Protein AF-A0A818UAV1-F1 (afdb_monomer)

Secondary structure (DSSP, 8-state):
--------PPPP----------------------PPPPHHHHHHHHHHHHHHHHHHHTTTTT-S-----BTTTEEEEEE-GGG--EEEEEETTS-EEEPEEETTEEE-HHHHHHHHTS--HHHHHHHHHHHHHHHHHHHHHHHHHHHHHHHTTS------------------

Foldseek 3Di:
DDDDDDDDDDDDDDDDDDDDDDDDDDDDPPDPPVPQDDPVRQVVVVQVVVQVVQVVCCVVLVHPDGDADDPPQKHWDWDQDPNNIWIWIQGPLRDIGTFDDDPPHTDCPRVVCCLPVPPRVVSVVSSVVSVVVVVVVVVVVVVVVVVVVVVVVPDDDDPPDDDDDDDDDDDD

Nearest PDB structures (foldseek):
  8e79-assembly1_N  TM=2.930E-01  e=1.488E+00  Escherichia coli
  8tar-assembly1_N  TM=3.512E-01  e=5.280E+00  Homo sapiens
  5jd5-assembly2_B  TM=3.295E-01  e=9.335E+00  uncultured bacterium

pLDDT: mean 70.17, std 20.77, range [34.28, 94.12]

Solvent-accessible surface area (backbone atoms only — not comparable to full-atom values): 11333 Å² total; per-residue (Å²): 144,82,86,85,82,83,82,81,82,80,80,82,84,78,83,86,84,87,86,88,88,86,85,84,86,91,78,77,95,67,76,82,74,78,67,74,67,53,71,68,56,49,52,52,51,51,52,52,52,52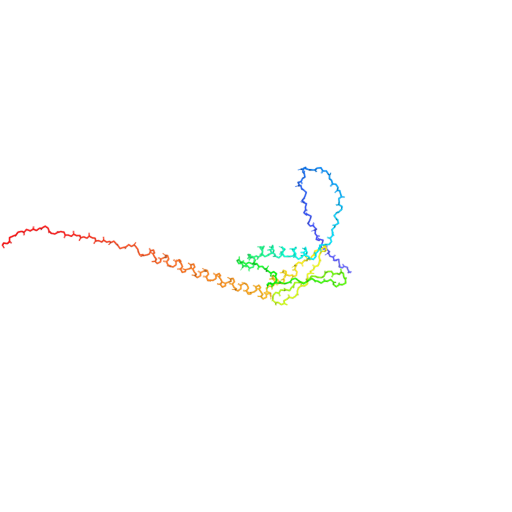,52,51,50,31,68,74,38,19,71,84,65,64,33,98,75,56,84,85,42,79,82,71,47,28,40,83,48,74,46,62,67,89,86,46,76,44,42,33,37,37,37,67,68,72,52,75,39,70,43,46,76,55,87,85,40,78,40,59,66,62,54,51,46,47,61,68,69,62,75,31,54,56,59,49,52,51,43,52,52,41,52,54,52,52,50,52,50,53,51,53,53,52,53,53,53,54,52,55,55,62,62,70,75,72,81,84,79,84,82,83,84,80,86,82,84,80,84,86,82,86,89,133

Structure (mmCIF, N/CA/C/O backbone):
data_AF-A0A818UAV1-F1
#
_entry.id   AF-A0A818UAV1-F1
#
loop_
_atom_site.group_PDB
_atom_site.id
_atom_site.type_symbol
_atom_site.label_atom_id
_atom_site.label_alt_id
_atom_site.label_comp_id
_atom_site.label_asym_id
_atom_site.label_entity_id
_atom_site.label_seq_id
_atom_site.pdbx_PDB_ins_code
_atom_site.Cartn_x
_atom_site.Cartn_y
_atom_site.Cartn_z
_atom_site.occupancy
_atom_site.B_iso_or_equiv
_atom_site.auth_seq_id
_atom_site.auth_comp_id
_atom_site.auth_asym_id
_atom_site.auth_atom_id
_atom_site.pdbx_PDB_model_num
ATOM 1 N N . MET A 1 1 ? -34.859 3.617 -42.204 1.00 44.16 1 MET A N 1
ATOM 2 C CA . MET A 1 1 ? -34.468 3.249 -40.826 1.00 44.16 1 MET A CA 1
ATOM 3 C C . MET A 1 1 ? -32.984 3.543 -40.637 1.00 44.16 1 MET A C 1
ATOM 5 O O . MET A 1 1 ? -32.163 2.743 -41.049 1.00 44.16 1 MET A O 1
ATOM 9 N N . PHE A 1 2 ? -32.638 4.685 -40.043 1.00 37.38 2 PHE A N 1
ATOM 10 C CA . PHE A 1 2 ? -31.274 4.992 -39.603 1.00 37.38 2 PHE A CA 1
ATOM 11 C C . PHE A 1 2 ? -31.372 5.563 -38.186 1.00 37.38 2 PHE A C 1
ATOM 13 O O . PHE A 1 2 ? -32.020 6.584 -37.976 1.00 37.38 2 PHE A O 1
ATOM 20 N N . LYS A 1 3 ? -30.810 4.859 -37.197 1.00 39.81 3 LYS A N 1
ATOM 21 C CA . LYS A 1 3 ? -30.728 5.330 -35.807 1.00 39.81 3 LYS A CA 1
ATOM 22 C C . LYS A 1 3 ? -29.347 5.943 -35.582 1.00 39.81 3 LYS A C 1
ATOM 24 O O . LYS A 1 3 ? -28.354 5.224 -35.498 1.00 39.81 3 LYS A O 1
ATOM 29 N N . SER A 1 4 ? -29.306 7.269 -35.478 1.00 41.84 4 SER A N 1
ATOM 30 C CA . SER A 1 4 ? -28.126 8.057 -35.118 1.00 41.84 4 SER A CA 1
ATOM 31 C C . SER A 1 4 ? -27.671 7.749 -33.688 1.00 41.84 4 SER A C 1
ATOM 33 O O . SER A 1 4 ? -28.445 7.883 -32.738 1.00 41.84 4 SER A O 1
ATOM 35 N N . LYS A 1 5 ? -26.403 7.353 -33.520 1.00 47.50 5 LYS A N 1
ATOM 36 C CA . LYS A 1 5 ? -25.744 7.227 -32.211 1.00 47.50 5 LYS A CA 1
ATOM 37 C C . LYS A 1 5 ? -25.187 8.589 -31.795 1.00 47.50 5 LYS A C 1
ATOM 39 O O . LYS A 1 5 ? -24.375 9.179 -32.496 1.00 47.50 5 LYS A O 1
ATOM 44 N N . LYS A 1 6 ? -25.647 9.074 -30.642 1.00 38.34 6 LYS A N 1
ATOM 45 C CA . LYS A 1 6 ? -25.248 10.333 -30.005 1.00 38.34 6 LYS A CA 1
ATOM 46 C C . LYS A 1 6 ? -23.995 10.076 -29.158 1.00 38.34 6 LYS A C 1
ATOM 48 O O . LYS A 1 6 ? -24.093 9.499 -28.079 1.00 38.34 6 LYS A O 1
ATOM 53 N N . THR A 1 7 ? -22.821 10.459 -29.651 1.00 44.62 7 THR A N 1
ATOM 54 C CA . THR A 1 7 ? -21.560 10.461 -28.894 1.00 44.62 7 THR A CA 1
ATOM 55 C C . THR A 1 7 ? -21.526 11.676 -27.967 1.00 44.62 7 THR A C 1
ATOM 57 O O . THR A 1 7 ? -21.656 12.819 -28.400 1.00 44.62 7 THR A O 1
ATOM 60 N N . LYS A 1 8 ? -21.395 11.432 -26.659 1.00 40.88 8 LYS A N 1
ATOM 61 C CA . LYS A 1 8 ? -21.297 12.478 -25.636 1.00 40.88 8 LYS A CA 1
ATOM 62 C C . LYS A 1 8 ? -19.814 12.795 -25.425 1.00 40.88 8 LYS A C 1
ATOM 64 O O . LYS A 1 8 ? -19.085 12.005 -24.837 1.00 40.88 8 LYS A O 1
ATOM 69 N N . SER A 1 9 ? -19.393 13.933 -25.968 1.00 38.94 9 SER A N 1
ATOM 70 C CA . SER A 1 9 ? -18.061 14.521 -25.818 1.00 38.94 9 SER A CA 1
ATOM 71 C C . SER A 1 9 ? -17.818 14.892 -24.353 1.00 38.94 9 SER A C 1
ATOM 73 O O . SER A 1 9 ? -18.544 15.721 -23.800 1.00 38.94 9 SER A O 1
ATOM 75 N N . ILE A 1 10 ? -16.818 14.284 -23.715 1.00 41.19 10 ILE A N 1
ATOM 76 C CA . ILE A 1 10 ? -16.362 14.684 -22.381 1.00 41.19 10 ILE A CA 1
ATOM 77 C C . ILE A 1 10 ? -15.359 15.821 -22.573 1.00 41.19 10 ILE A C 1
ATOM 79 O O . ILE A 1 10 ? -14.382 15.689 -23.304 1.00 41.19 10 ILE A O 1
ATOM 83 N N . LYS A 1 11 ? -15.676 16.968 -21.972 1.00 40.53 11 LYS A N 1
ATOM 84 C CA . LYS A 1 11 ? -14.861 18.182 -21.981 1.00 40.53 11 LYS A CA 1
ATOM 85 C C . LYS A 1 11 ? -13.647 17.962 -21.078 1.00 40.53 11 LYS A C 1
ATOM 87 O O . LYS A 1 11 ? -13.817 17.656 -19.900 1.00 40.53 11 LYS A O 1
ATOM 92 N N . ASN A 1 12 ? -12.453 18.127 -21.637 1.00 37.19 12 ASN A N 1
ATOM 93 C CA . ASN A 1 12 ? -11.208 18.174 -20.881 1.00 37.19 12 ASN A CA 1
ATOM 94 C C . ASN A 1 12 ? -11.214 19.420 -19.988 1.00 37.19 12 ASN A C 1
ATOM 96 O O . ASN A 1 12 ? -11.450 20.529 -20.466 1.00 37.19 12 ASN A O 1
ATOM 100 N N . PHE A 1 13 ? -10.985 19.222 -18.692 1.00 34.28 13 PHE A N 1
ATOM 101 C CA . PHE A 1 13 ? -10.726 20.297 -17.742 1.00 34.28 13 PHE A CA 1
ATOM 102 C C . PHE A 1 13 ? -9.249 20.682 -17.860 1.00 34.28 13 PHE A C 1
ATOM 104 O O . PHE A 1 13 ? -8.369 19.927 -17.451 1.00 34.28 13 PHE A O 1
ATOM 111 N N . THR A 1 14 ? -8.990 21.844 -18.452 1.00 35.31 14 THR A N 1
ATOM 112 C CA . THR A 1 14 ? -7.692 22.519 -18.411 1.00 35.31 14 THR A CA 1
ATOM 113 C C . THR A 1 14 ? -7.609 23.262 -17.080 1.00 35.31 14 THR A C 1
ATOM 115 O O . THR A 1 14 ? -8.441 24.129 -16.820 1.00 35.31 14 THR A O 1
ATOM 118 N N . ILE A 1 15 ? -6.647 22.914 -16.222 1.00 40.47 15 ILE A N 1
ATOM 119 C CA . ILE A 1 15 ? -6.266 23.766 -15.091 1.00 40.47 15 ILE A CA 1
ATOM 120 C C . ILE A 1 15 ? -5.102 24.624 -15.574 1.00 40.47 15 ILE A C 1
ATOM 122 O O . ILE A 1 15 ? -4.005 24.127 -15.823 1.00 40.47 15 ILE A O 1
ATOM 126 N N . ASP A 1 16 ? -5.410 25.901 -15.758 1.00 36.25 16 ASP A N 1
ATOM 127 C CA . ASP A 1 16 ? -4.478 26.984 -16.027 1.00 36.25 16 ASP A CA 1
ATOM 128 C C . ASP A 1 16 ? -3.852 27.406 -14.690 1.00 36.25 16 ASP A C 1
ATOM 130 O O . ASP A 1 16 ? -4.553 27.872 -13.792 1.00 36.25 16 ASP A O 1
ATOM 134 N N . SER A 1 17 ? -2.548 27.187 -14.535 1.00 38.47 17 SER A N 1
ATOM 135 C CA . SER A 1 17 ? -1.766 27.730 -13.421 1.00 38.47 17 SER A CA 1
ATOM 136 C C . SER A 1 17 ? -0.527 28.414 -13.981 1.00 38.47 17 SER A C 1
ATOM 138 O O . SER A 1 17 ? 0.599 27.954 -13.798 1.00 38.47 17 SER A O 1
ATOM 140 N N . ALA A 1 18 ? -0.741 29.522 -14.688 1.00 38.00 18 ALA A N 1
ATOM 141 C CA . ALA A 1 18 ? 0.281 30.531 -14.901 1.00 38.00 18 ALA A CA 1
ATOM 142 C C . ALA A 1 18 ? 0.079 31.665 -13.888 1.00 38.00 18 ALA A C 1
ATOM 144 O O . ALA A 1 18 ? -0.899 32.399 -13.969 1.00 38.00 18 ALA A O 1
ATOM 145 N N . GLN A 1 19 ? 1.002 31.786 -12.932 1.00 39.47 19 GLN A N 1
ATOM 146 C CA . GLN A 1 19 ? 1.688 33.031 -12.556 1.00 39.47 19 GLN A CA 1
ATOM 147 C C . GLN A 1 19 ? 2.426 32.819 -11.231 1.00 39.47 19 GLN A C 1
ATOM 149 O O . GLN A 1 19 ? 1.799 32.698 -10.190 1.00 39.47 19 GLN A O 1
ATOM 154 N N . ILE A 1 20 ? 3.757 32.781 -11.300 1.00 34.81 20 ILE A N 1
ATOM 155 C CA . ILE A 1 20 ? 4.686 33.622 -10.530 1.00 34.81 20 ILE A CA 1
ATOM 156 C C . ILE A 1 20 ? 5.976 33.613 -11.366 1.00 34.81 20 ILE A C 1
ATOM 158 O O . ILE A 1 20 ? 6.646 32.589 -11.479 1.00 34.81 20 ILE A O 1
ATOM 162 N N . LEU A 1 21 ? 6.296 34.741 -12.003 1.00 37.66 21 LEU A N 1
ATOM 163 C CA . LEU A 1 21 ? 7.596 34.974 -12.627 1.00 37.66 21 LEU A CA 1
ATOM 164 C C . LEU A 1 21 ? 8.031 36.413 -12.344 1.00 37.66 21 LEU A C 1
ATOM 166 O O . LEU A 1 21 ? 7.421 37.347 -12.853 1.00 37.66 21 LEU A O 1
ATOM 170 N N . ALA A 1 22 ? 9.074 36.549 -11.528 1.00 36.84 22 ALA A N 1
ATOM 171 C CA . ALA A 1 22 ? 10.061 37.634 -11.480 1.00 36.84 22 ALA A CA 1
ATOM 172 C C . ALA A 1 22 ? 10.976 37.294 -10.282 1.00 36.84 22 ALA A C 1
ATOM 174 O O . ALA A 1 22 ? 10.486 37.194 -9.166 1.00 36.84 22 ALA A O 1
ATOM 175 N N . SER A 1 23 ? 12.272 37.005 -10.386 1.00 41.69 23 SER A N 1
ATOM 176 C CA . SER A 1 23 ? 13.271 37.397 -11.376 1.00 41.69 23 SER A CA 1
ATOM 177 C C . SER A 1 23 ? 14.506 36.498 -11.220 1.00 41.69 23 SER A C 1
ATOM 179 O O . SER A 1 23 ? 15.013 36.396 -10.107 1.00 41.69 23 SER A O 1
ATOM 181 N N . GLN A 1 24 ? 15.040 35.913 -12.300 1.00 37.53 24 GLN A N 1
ATOM 182 C CA . GLN A 1 24 ? 16.468 35.551 -12.407 1.00 37.53 24 GLN A CA 1
ATOM 183 C C . GLN A 1 24 ? 16.867 35.308 -13.887 1.00 37.53 24 GLN A C 1
ATOM 185 O O . GLN A 1 24 ? 16.036 34.795 -14.639 1.00 37.53 24 GLN A O 1
ATOM 190 N N . PRO A 1 25 ? 18.078 35.710 -14.347 1.00 40.72 25 PRO A N 1
ATOM 191 C CA . PRO A 1 25 ? 18.460 35.710 -15.767 1.00 40.72 25 PRO A CA 1
ATOM 192 C C . PRO A 1 25 ? 18.922 34.332 -16.286 1.00 40.72 25 PRO A C 1
ATOM 194 O O . PRO A 1 25 ? 19.136 33.413 -15.496 1.00 40.72 25 PRO A O 1
ATOM 197 N N . PRO A 1 26 ? 19.073 34.177 -17.618 1.00 52.94 26 PRO A N 1
ATOM 198 C CA . PRO A 1 26 ? 18.969 32.905 -18.314 1.00 52.94 26 PRO A CA 1
ATOM 199 C C . PRO A 1 26 ? 20.284 32.134 -18.275 1.00 52.94 26 PRO A C 1
ATOM 201 O O . PRO A 1 26 ? 21.356 32.686 -18.513 1.00 52.94 26 PRO A O 1
ATOM 204 N N . SER A 1 27 ? 20.215 30.826 -18.060 1.00 37.81 27 SER A N 1
ATOM 205 C CA . SER A 1 27 ? 21.307 29.939 -18.441 1.00 37.81 27 SER A CA 1
ATOM 206 C C . SER A 1 27 ? 20.758 28.590 -18.859 1.00 37.81 27 SER A C 1
ATOM 208 O O . SER A 1 27 ? 20.246 27.819 -18.056 1.00 37.81 27 SER A O 1
ATOM 210 N N . SER A 1 28 ? 20.923 28.356 -20.158 1.00 38.72 28 SER A N 1
ATOM 211 C CA . SER A 1 28 ? 21.073 27.045 -20.773 1.00 38.72 28 SER A CA 1
ATOM 212 C C . SER A 1 28 ? 19.819 26.180 -20.797 1.00 38.72 28 SER A C 1
ATOM 214 O O . SER A 1 28 ? 19.486 25.472 -19.850 1.00 38.72 28 SER A O 1
ATOM 216 N N . ALA A 1 29 ? 19.198 26.162 -21.978 1.00 47.53 29 ALA A N 1
ATOM 217 C CA . ALA A 1 29 ? 18.409 25.043 -22.466 1.00 47.53 29 ALA A CA 1
ATOM 218 C C . ALA A 1 29 ? 19.250 23.757 -22.388 1.00 47.53 29 ALA A C 1
ATOM 220 O O . ALA A 1 29 ? 19.932 23.372 -23.333 1.00 47.53 29 ALA A O 1
ATOM 221 N N . SER A 1 30 ? 19.223 23.111 -21.229 1.00 39.81 30 SER A N 1
ATOM 222 C CA . SER A 1 30 ? 19.635 21.728 -21.073 1.00 39.81 30 SER A CA 1
ATOM 223 C C . SER A 1 30 ? 18.363 20.927 -21.252 1.00 39.81 30 SER A C 1
ATOM 225 O O . SER A 1 30 ? 17.461 20.998 -20.417 1.00 39.81 30 SER A O 1
ATOM 227 N N . GLY A 1 31 ? 18.244 20.245 -22.392 1.00 38.56 31 GLY A N 1
ATOM 228 C CA . GLY A 1 31 ? 17.157 19.306 -22.616 1.00 38.56 31 GLY A CA 1
ATOM 229 C C . GLY A 1 31 ? 17.032 18.401 -21.396 1.00 38.56 31 GLY A C 1
ATOM 230 O O . GLY A 1 31 ? 18.026 17.833 -20.943 1.00 38.56 31 GLY A O 1
ATOM 231 N N . LEU A 1 32 ? 15.824 18.307 -20.838 1.00 43.31 32 LEU A N 1
ATOM 232 C CA . LEU A 1 32 ? 15.496 17.284 -19.858 1.00 43.31 32 LEU A CA 1
ATOM 233 C C . LEU A 1 32 ? 15.642 15.931 -20.559 1.00 43.31 32 LEU A C 1
ATOM 235 O O . LEU A 1 32 ? 14.690 15.389 -21.111 1.00 43.31 32 LEU A O 1
ATOM 239 N N . SER A 1 33 ? 16.860 15.396 -20.552 1.00 43.84 33 SER A N 1
ATOM 240 C CA . SER A 1 33 ? 17.086 13.965 -20.632 1.00 43.84 33 SER A CA 1
ATOM 241 C C . SER A 1 33 ? 16.369 13.380 -19.425 1.00 43.84 33 SER A C 1
ATOM 243 O O . SER A 1 33 ? 16.896 13.397 -18.313 1.00 43.84 33 SER A O 1
ATOM 245 N N . SER A 1 34 ? 15.128 12.931 -19.614 1.00 55.72 34 SER A N 1
ATOM 246 C CA . SER A 1 34 ? 14.411 12.131 -18.629 1.00 55.72 34 SER A CA 1
ATOM 247 C C . SER A 1 34 ? 15.057 10.751 -18.601 1.00 55.72 34 SER A C 1
ATOM 249 O O . SER A 1 34 ? 14.524 9.787 -19.152 1.00 55.72 34 SER A O 1
ATOM 251 N N . SER A 1 35 ? 16.257 10.680 -18.031 1.00 60.91 35 SER A N 1
ATOM 252 C CA . SER A 1 35 ? 16.934 9.419 -17.797 1.00 60.91 35 SER A CA 1
ATOM 253 C C . SER A 1 35 ? 15.987 8.523 -16.992 1.00 60.91 35 SER A C 1
ATOM 255 O O . SER A 1 35 ? 15.348 9.009 -16.050 1.00 60.91 35 SER A O 1
ATOM 257 N N . PRO A 1 36 ? 15.828 7.246 -17.373 1.00 66.62 36 PRO A N 1
ATOM 258 C CA . PRO A 1 36 ? 15.010 6.323 -16.606 1.00 66.62 36 PRO A CA 1
ATOM 259 C C . PRO A 1 36 ? 15.531 6.267 -15.166 1.00 66.62 36 PRO A C 1
ATOM 261 O O . PRO A 1 36 ? 16.738 6.183 -14.943 1.00 66.62 36 PRO A O 1
ATOM 264 N N . LEU A 1 37 ? 14.612 6.347 -14.200 1.00 70.56 37 LEU A N 1
ATOM 265 C CA . LEU A 1 37 ? 14.933 6.227 -12.778 1.00 70.56 37 LEU A CA 1
ATOM 266 C C . LEU A 1 37 ? 15.657 4.894 -12.536 1.00 70.56 37 LEU A C 1
ATOM 268 O O . LEU A 1 37 ? 15.243 3.846 -13.043 1.00 70.56 37 LEU A O 1
ATOM 272 N N . THR A 1 38 ? 16.704 4.921 -11.721 1.00 81.75 38 THR A N 1
ATOM 273 C CA . THR A 1 38 ? 17.358 3.712 -11.214 1.00 81.75 38 THR A CA 1
ATOM 274 C C . THR A 1 38 ? 16.388 2.885 -10.364 1.00 81.75 38 THR A C 1
ATOM 276 O O . THR A 1 38 ? 15.297 3.331 -9.983 1.00 81.75 38 THR A O 1
ATOM 279 N N . LEU A 1 39 ? 16.763 1.642 -10.066 1.00 80.25 39 LEU A N 1
ATOM 280 C CA . LEU A 1 39 ? 15.932 0.747 -9.265 1.00 80.25 39 LEU A CA 1
ATOM 281 C C . LEU A 1 39 ? 15.688 1.290 -7.846 1.00 80.25 39 LEU A C 1
ATOM 283 O O . LEU A 1 39 ? 14.556 1.276 -7.357 1.00 80.25 39 LEU A O 1
ATOM 287 N N . ASP A 1 40 ? 16.734 1.813 -7.210 1.00 84.12 40 ASP A N 1
ATOM 288 C CA . ASP A 1 40 ? 16.653 2.376 -5.861 1.00 84.12 40 ASP A CA 1
ATOM 289 C C . ASP A 1 40 ? 15.825 3.665 -5.822 1.00 84.12 40 ASP A C 1
ATOM 291 O O . ASP A 1 40 ? 15.061 3.895 -4.878 1.00 84.12 40 ASP A O 1
ATOM 295 N N . GLU A 1 41 ? 15.893 4.483 -6.875 1.00 85.94 41 GLU A N 1
ATOM 296 C CA . GLU A 1 41 ? 15.045 5.669 -7.008 1.00 85.94 41 GLU A CA 1
ATOM 297 C C . GLU A 1 41 ? 13.571 5.294 -7.189 1.00 85.94 41 GLU A C 1
ATOM 299 O O . GLU A 1 41 ? 12.702 5.905 -6.562 1.00 85.94 41 GLU A O 1
ATOM 304 N N . HIS A 1 42 ? 13.268 4.254 -7.976 1.00 84.19 42 HIS A N 1
ATOM 305 C CA . HIS A 1 42 ? 11.908 3.723 -8.095 1.00 84.19 42 HIS A CA 1
ATOM 306 C C . HIS A 1 42 ? 11.374 3.237 -6.752 1.00 84.19 42 HIS A C 1
ATOM 308 O O . HIS A 1 42 ? 10.244 3.559 -6.375 1.00 84.19 42 HIS A O 1
ATOM 314 N N . LYS A 1 43 ? 12.188 2.479 -6.018 1.00 87.62 43 LYS A N 1
ATOM 315 C CA . LYS A 1 43 ? 11.830 1.960 -4.703 1.00 87.62 43 LYS A CA 1
ATOM 316 C C . LYS A 1 43 ? 11.553 3.096 -3.718 1.00 87.62 43 LYS A C 1
ATOM 318 O O . LYS A 1 43 ? 10.493 3.128 -3.097 1.00 87.62 43 LYS A O 1
ATOM 323 N N . THR A 1 44 ? 12.450 4.076 -3.648 1.00 90.06 44 THR A N 1
ATOM 324 C CA . THR A 1 44 ? 12.303 5.265 -2.795 1.00 90.06 44 THR A CA 1
ATOM 325 C C . THR A 1 44 ? 11.050 6.065 -3.150 1.00 90.06 44 THR A C 1
ATOM 327 O O . THR A 1 44 ? 10.271 6.434 -2.268 1.00 90.06 44 THR A O 1
ATOM 330 N N . TYR A 1 45 ? 10.809 6.289 -4.444 1.00 89.25 45 TYR A N 1
ATOM 331 C CA . TYR A 1 45 ? 9.607 6.954 -4.938 1.00 89.25 45 TYR A CA 1
ATOM 332 C C . TYR A 1 45 ? 8.333 6.237 -4.474 1.00 89.25 45 TYR A C 1
ATOM 334 O O . TYR A 1 45 ? 7.433 6.873 -3.923 1.00 89.25 45 TYR A O 1
ATOM 342 N N . LEU A 1 46 ? 8.271 4.914 -4.641 1.00 90.56 46 LEU A N 1
ATOM 343 C CA . LEU A 1 46 ? 7.103 4.119 -4.270 1.00 90.56 46 LEU A CA 1
ATOM 344 C C . LEU A 1 46 ? 6.871 4.096 -2.753 1.00 90.56 46 LEU A C 1
ATOM 346 O O . LEU A 1 46 ? 5.727 4.230 -2.319 1.00 90.56 46 LEU A O 1
ATOM 350 N N . LEU A 1 47 ? 7.929 3.991 -1.944 1.00 91.88 47 LEU A N 1
ATOM 351 C CA . LEU A 1 47 ? 7.830 4.046 -0.481 1.00 91.88 47 LEU A CA 1
ATOM 352 C C . LEU A 1 47 ? 7.281 5.387 0.010 1.00 91.88 47 LEU A C 1
ATOM 354 O O . LEU A 1 47 ? 6.375 5.414 0.846 1.00 91.88 47 LEU A O 1
ATOM 358 N N . ASN A 1 48 ? 7.777 6.494 -0.545 1.00 91.06 48 ASN A N 1
ATOM 359 C CA . ASN A 1 48 ? 7.270 7.827 -0.221 1.00 91.06 48 ASN A CA 1
ATOM 360 C C . ASN A 1 48 ? 5.788 7.963 -0.589 1.00 91.06 48 ASN A C 1
ATOM 362 O O . ASN A 1 48 ? 5.004 8.511 0.185 1.00 91.06 48 ASN A O 1
ATOM 366 N N . PHE A 1 49 ? 5.382 7.404 -1.731 1.00 90.12 49 PHE A N 1
ATOM 367 C CA . PHE A 1 49 ? 3.991 7.427 -2.178 1.00 90.12 49 PHE A CA 1
ATOM 368 C C . PHE A 1 49 ? 3.066 6.589 -1.281 1.00 90.12 49 PHE A C 1
ATOM 370 O O . PHE A 1 49 ? 1.960 7.020 -0.958 1.00 90.12 49 PHE A O 1
ATOM 377 N N . ILE A 1 50 ? 3.510 5.410 -0.824 1.00 91.00 50 ILE A N 1
ATOM 378 C CA . ILE A 1 50 ? 2.769 4.599 0.157 1.00 91.00 50 ILE A CA 1
ATOM 379 C C . ILE A 1 50 ? 2.625 5.356 1.477 1.00 91.00 50 ILE A C 1
ATOM 381 O O . ILE A 1 50 ? 1.518 5.431 2.006 1.00 91.00 50 ILE A O 1
ATOM 385 N N . ARG A 1 51 ? 3.705 5.960 1.984 1.00 91.00 51 ARG A N 1
ATOM 386 C CA . ARG A 1 51 ? 3.666 6.734 3.232 1.00 91.00 51 ARG A CA 1
ATOM 387 C C . ARG A 1 51 ? 2.686 7.903 3.139 1.00 91.00 51 ARG A C 1
ATOM 389 O O . ARG A 1 51 ? 1.878 8.087 4.047 1.00 91.00 51 ARG A O 1
ATOM 396 N N . GLN A 1 52 ? 2.722 8.652 2.036 1.00 90.31 52 GLN A N 1
ATOM 397 C CA . GLN A 1 52 ? 1.776 9.741 1.798 1.00 90.31 52 GLN A CA 1
ATOM 398 C C . GLN A 1 52 ? 0.335 9.221 1.778 1.00 90.31 52 GLN A C 1
ATOM 400 O O . GLN A 1 52 ? -0.519 9.732 2.496 1.00 90.31 52 GLN A O 1
ATOM 405 N N . TRP A 1 53 ? 0.080 8.136 1.043 1.00 88.81 53 TRP A N 1
ATOM 406 C CA . TRP A 1 53 ? -1.244 7.527 0.987 1.00 88.81 53 TRP A CA 1
ATOM 407 C C . TRP A 1 53 ? -1.753 7.084 2.367 1.00 88.81 53 TRP A C 1
ATOM 409 O O . TRP A 1 53 ? -2.926 7.294 2.676 1.00 88.81 53 TRP A O 1
ATOM 419 N N . CYS A 1 54 ? -0.894 6.506 3.211 1.00 87.88 54 CYS A N 1
ATOM 420 C CA . CYS A 1 54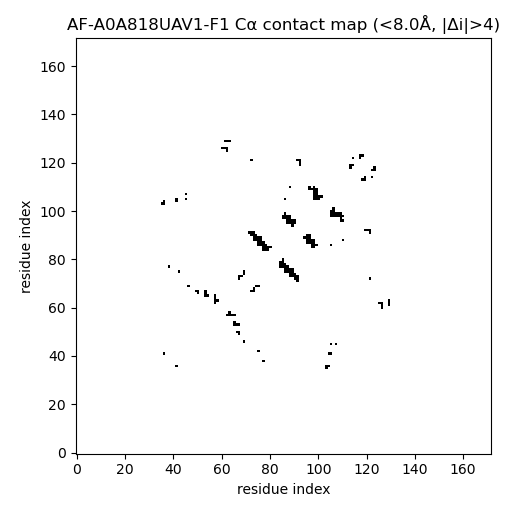 ? -1.252 6.129 4.579 1.00 87.88 54 CYS A CA 1
ATOM 421 C C . CYS A 1 54 ? -1.688 7.345 5.406 1.00 87.88 54 CYS A C 1
ATOM 423 O O . CYS A 1 54 ? -2.735 7.297 6.053 1.00 87.88 54 CYS A O 1
ATOM 425 N N . ASN A 1 55 ? -0.942 8.449 5.330 1.00 89.00 55 ASN A N 1
ATOM 426 C CA . ASN A 1 55 ? -1.298 9.692 6.012 1.00 89.00 55 ASN A CA 1
ATOM 427 C C . ASN A 1 55 ? -2.649 10.240 5.538 1.00 89.00 55 ASN A C 1
ATOM 429 O O . ASN A 1 55 ? -3.474 10.612 6.370 1.00 89.00 55 ASN A O 1
ATOM 433 N N . ASP A 1 56 ? -2.892 10.216 4.227 1.00 88.56 56 ASP A N 1
ATOM 434 C CA . ASP A 1 56 ? -4.114 10.750 3.620 1.00 88.56 56 ASP A CA 1
ATOM 435 C C . ASP A 1 56 ? -5.350 9.870 3.888 1.00 88.56 56 ASP A C 1
ATOM 437 O O . ASP A 1 56 ? -6.480 10.347 3.838 1.00 88.56 56 ASP A O 1
ATOM 441 N N . ASN A 1 57 ? -5.169 8.567 4.146 1.00 85.38 57 ASN A N 1
ATOM 442 C CA . ASN A 1 57 ? -6.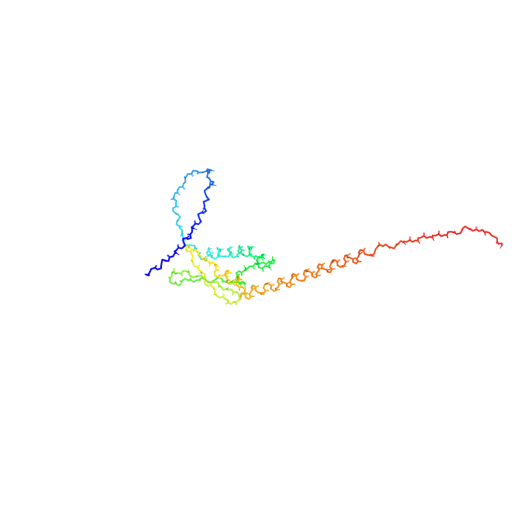279 7.608 4.249 1.00 85.38 57 ASN A CA 1
ATOM 443 C C . ASN A 1 57 ? -6.507 7.058 5.666 1.00 85.38 57 ASN A C 1
ATOM 445 O O . ASN A 1 57 ? -7.480 6.327 5.859 1.00 85.38 57 ASN A O 1
ATOM 449 N N . LYS A 1 58 ? -5.676 7.396 6.663 1.00 86.75 58 LYS A N 1
ATOM 450 C CA . LYS A 1 58 ? -5.826 6.900 8.048 1.00 86.75 58 LYS A CA 1
ATOM 451 C C . LYS A 1 58 ? -7.223 7.172 8.631 1.00 86.75 58 LYS A C 1
ATOM 453 O O . LYS A 1 58 ? -7.864 6.259 9.150 1.00 86.75 58 LYS A O 1
ATOM 458 N N . GLU A 1 59 ? -7.751 8.381 8.431 1.00 85.31 59 GLU A N 1
ATOM 459 C CA . GLU A 1 59 ? -9.075 8.789 8.921 1.00 85.31 59 GLU A CA 1
ATOM 460 C C . GLU A 1 59 ? -10.196 8.095 8.144 1.00 85.31 59 GLU A C 1
ATOM 462 O O . GLU A 1 59 ? -11.107 7.516 8.735 1.00 85.31 59 GLU A O 1
ATOM 467 N N . HIS A 1 60 ? -10.082 8.051 6.812 1.00 83.75 60 HIS A N 1
ATOM 468 C CA . HIS A 1 60 ? -11.032 7.351 5.944 1.00 83.75 60 HIS A CA 1
ATOM 469 C C . HIS A 1 60 ? -11.129 5.850 6.246 1.00 83.75 60 HIS A C 1
ATOM 471 O O . HIS A 1 60 ? -12.175 5.233 6.038 1.00 83.75 60 HIS A O 1
ATOM 477 N N . LEU A 1 61 ? -10.045 5.246 6.734 1.00 80.62 61 LEU A N 1
ATOM 478 C CA . LEU A 1 61 ? -10.000 3.839 7.120 1.00 80.62 61 LEU A CA 1
ATOM 479 C C . LEU A 1 61 ? -10.375 3.599 8.589 1.00 80.62 61 LEU A C 1
ATOM 481 O O . LEU A 1 61 ? -10.473 2.432 8.978 1.00 80.62 61 LEU A O 1
ATOM 485 N N . ASN A 1 62 ? -10.645 4.658 9.3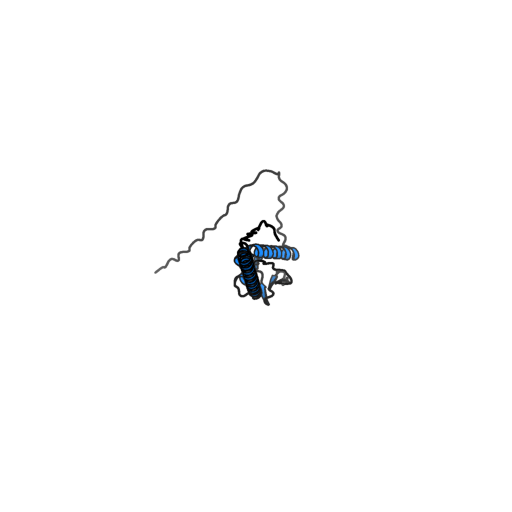62 1.00 82.19 62 ASN A N 1
ATOM 486 C CA . ASN A 1 62 ? -10.895 4.625 10.804 1.00 82.19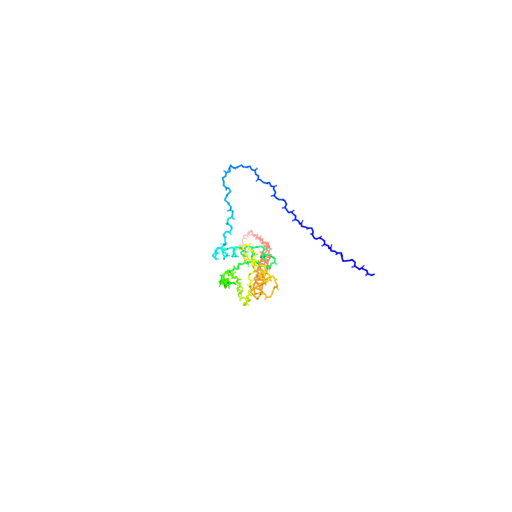 62 ASN A CA 1
ATOM 487 C C . ASN A 1 62 ? -9.764 3.919 11.573 1.00 82.19 62 ASN A C 1
ATOM 489 O O . ASN A 1 62 ? -9.987 2.986 12.354 1.00 82.19 62 ASN A O 1
ATOM 493 N N . LEU A 1 63 ? -8.531 4.323 11.272 1.00 83.25 63 LEU A N 1
ATOM 494 C CA . LEU A 1 63 ? -7.307 3.836 11.889 1.00 83.25 63 LEU A CA 1
ATOM 495 C C . LEU A 1 63 ? -6.580 5.016 12.530 1.00 83.25 63 LEU A C 1
ATOM 497 O O . LEU A 1 63 ? -6.170 5.943 11.837 1.00 83.25 63 LEU A O 1
ATOM 501 N N . ASP A 1 64 ? -6.402 4.966 13.849 1.00 78.56 64 ASP A N 1
ATOM 502 C CA . ASP A 1 64 ? -5.674 6.000 14.594 1.00 78.56 64 ASP A CA 1
ATOM 503 C C . ASP A 1 64 ? -4.196 6.070 14.166 1.00 78.56 64 ASP A C 1
ATOM 505 O O . ASP A 1 64 ? -3.592 7.139 14.120 1.00 78.56 64 ASP A O 1
ATOM 509 N N . GLU A 1 65 ? -3.621 4.906 13.861 1.00 77.38 65 GLU A N 1
ATOM 510 C CA . GLU A 1 65 ? -2.254 4.724 13.388 1.00 77.38 65 GLU A CA 1
ATOM 511 C C . GLU A 1 65 ? -2.288 3.822 12.153 1.00 77.38 65 GLU A C 1
ATOM 513 O O . GLU A 1 65 ? -2.797 2.697 12.191 1.00 77.38 65 GLU A O 1
ATOM 518 N N . LEU A 1 66 ? -1.753 4.331 11.047 1.00 82.56 66 LEU A N 1
ATOM 519 C CA . LEU A 1 66 ? -1.583 3.595 9.803 1.00 82.56 66 LEU A CA 1
ATOM 520 C C . LEU A 1 66 ? -0.167 3.858 9.297 1.00 82.56 66 LEU A C 1
ATOM 522 O O . LEU A 1 66 ? 0.101 4.891 8.692 1.00 82.56 66 LEU A O 1
ATOM 526 N N . ASP A 1 67 ? 0.731 2.917 9.564 1.00 83.25 67 ASP A N 1
ATOM 527 C CA . ASP A 1 67 ? 2.116 2.958 9.102 1.00 83.25 67 ASP A CA 1
ATOM 528 C C . ASP A 1 67 ? 2.443 1.619 8.447 1.00 83.25 67 ASP A C 1
ATOM 530 O O . ASP A 1 67 ? 2.462 0.583 9.108 1.00 83.25 67 ASP A O 1
ATOM 534 N N . TRP A 1 68 ? 2.610 1.636 7.127 1.00 86.69 68 TRP A N 1
ATOM 535 C CA . TRP A 1 68 ? 2.878 0.442 6.331 1.00 86.69 68 TRP A CA 1
ATOM 536 C C . TRP A 1 68 ? 4.363 0.375 6.022 1.00 86.69 68 TRP A C 1
ATOM 538 O O . TRP A 1 68 ? 4.905 1.273 5.373 1.00 86.69 68 TRP A O 1
ATOM 548 N N . LYS A 1 69 ? 5.011 -0.708 6.449 1.00 87.81 69 LYS A N 1
ATOM 549 C CA . LYS A 1 69 ? 6.463 -0.864 6.348 1.00 87.81 69 LYS A CA 1
ATOM 550 C C . LYS A 1 69 ? 6.844 -1.938 5.342 1.00 87.81 69 LYS A C 1
ATOM 552 O O . LYS A 1 69 ? 6.330 -3.059 5.373 1.00 87.81 69 LYS A O 1
ATOM 557 N N . GLU A 1 70 ? 7.799 -1.608 4.481 1.00 91.44 70 GLU A N 1
ATOM 558 C CA . GLU A 1 70 ? 8.410 -2.598 3.602 1.00 91.44 70 GLU A CA 1
ATOM 559 C C . GLU A 1 70 ? 9.178 -3.648 4.420 1.00 91.44 70 GLU A C 1
ATOM 561 O O . GLU A 1 70 ? 9.791 -3.331 5.438 1.00 91.44 70 GLU A O 1
ATOM 566 N N . GLY A 1 71 ? 9.108 -4.911 4.000 1.00 88.62 71 GLY A N 1
ATOM 567 C CA . GLY A 1 71 ? 9.673 -6.059 4.709 1.00 88.62 71 GLY A CA 1
ATOM 568 C C . GLY A 1 71 ? 8.783 -6.590 5.835 1.00 88.62 71 GLY A C 1
ATOM 569 O O . GLY A 1 71 ? 9.016 -7.695 6.316 1.00 88.62 71 GLY A O 1
ATOM 570 N N . ILE A 1 72 ? 7.745 -5.844 6.235 1.00 89.69 72 ILE A N 1
ATOM 571 C CA . ILE A 1 72 ? 6.804 -6.244 7.291 1.00 89.69 72 ILE A CA 1
ATOM 572 C C . ILE A 1 72 ? 5.397 -6.423 6.720 1.00 89.69 72 ILE A C 1
ATOM 574 O O . ILE A 1 72 ? 4.809 -7.495 6.863 1.00 89.69 72 ILE A O 1
ATOM 578 N N . ASP A 1 73 ? 4.853 -5.386 6.083 1.00 89.69 73 ASP A N 1
ATOM 579 C CA . ASP A 1 73 ? 3.477 -5.349 5.570 1.00 89.69 73 ASP A CA 1
ATOM 580 C C . ASP A 1 73 ? 3.398 -5.635 4.074 1.00 89.69 73 ASP A C 1
ATOM 582 O O . ASP A 1 73 ? 2.376 -6.118 3.570 1.00 89.69 73 ASP A O 1
ATOM 586 N N . PHE A 1 74 ? 4.477 -5.334 3.359 1.00 92.56 74 PHE A N 1
ATOM 587 C CA . PHE A 1 74 ? 4.613 -5.613 1.942 1.00 92.56 74 PHE A CA 1
ATOM 588 C C . PHE A 1 74 ? 6.085 -5.706 1.525 1.00 92.56 74 PHE A C 1
ATOM 590 O O . PHE A 1 74 ? 6.970 -5.259 2.249 1.00 92.56 74 PHE A O 1
ATOM 597 N N . VAL A 1 75 ? 6.349 -6.262 0.344 1.00 94.00 75 VAL A N 1
ATOM 598 C CA . VAL A 1 75 ? 7.685 -6.328 -0.272 1.00 94.00 75 VAL A CA 1
ATOM 599 C C . VAL A 1 75 ? 7.579 -5.923 -1.740 1.00 94.00 75 VAL A C 1
ATOM 601 O O . VAL A 1 75 ? 6.621 -6.314 -2.411 1.00 94.00 75 VAL A O 1
ATOM 604 N N . PHE A 1 76 ? 8.534 -5.129 -2.227 1.00 92.75 76 PHE A N 1
ATOM 605 C CA . PHE A 1 76 ? 8.683 -4.855 -3.654 1.00 92.75 76 PHE A CA 1
ATOM 606 C C . PHE A 1 76 ? 9.614 -5.876 -4.303 1.00 92.75 76 PHE A C 1
ATOM 608 O O . PHE A 1 76 ? 10.766 -6.004 -3.895 1.00 92.75 76 PHE A O 1
ATOM 615 N N . ASP A 1 77 ? 9.134 -6.506 -5.369 1.00 91.38 77 ASP A N 1
ATOM 616 C CA . ASP A 1 77 ? 9.932 -7.349 -6.249 1.00 91.38 77 ASP A CA 1
ATOM 617 C C . ASP A 1 77 ? 10.037 -6.679 -7.614 1.00 91.38 77 ASP A C 1
ATOM 619 O O . ASP A 1 77 ? 9.031 -6.466 -8.299 1.00 91.38 77 ASP A O 1
ATOM 623 N N . PHE A 1 78 ? 11.261 -6.379 -8.029 1.00 89.31 78 PHE A N 1
ATOM 624 C CA . PHE A 1 78 ? 11.540 -5.869 -9.363 1.00 89.31 78 PHE A CA 1
ATOM 625 C C . PHE A 1 78 ? 12.321 -6.905 -10.156 1.00 89.31 78 PHE A C 1
ATOM 627 O O . PHE A 1 78 ? 13.253 -7.526 -9.654 1.00 89.31 78 PHE A O 1
ATOM 634 N N . SER A 1 79 ? 11.939 -7.087 -11.411 1.00 86.62 79 SER A N 1
ATOM 635 C CA . SER A 1 79 ? 12.614 -7.988 -12.340 1.00 86.62 79 SER A CA 1
ATOM 636 C C . SER A 1 79 ? 12.793 -7.283 -13.671 1.00 86.62 79 SER A C 1
ATOM 638 O O . SER A 1 79 ? 12.024 -6.386 -13.997 1.00 86.62 79 SER A O 1
ATOM 640 N N . ASN A 1 80 ? 13.798 -7.664 -14.451 1.00 83.44 80 ASN A N 1
ATOM 641 C CA . ASN A 1 80 ? 14.006 -7.096 -15.780 1.00 83.44 80 ASN A CA 1
ATOM 642 C C . ASN A 1 80 ? 14.004 -8.192 -16.855 1.00 83.44 80 ASN A C 1
ATOM 644 O O . ASN A 1 80 ? 15.051 -8.493 -17.428 1.00 83.44 80 ASN A O 1
ATOM 648 N N . PRO A 1 81 ? 12.862 -8.862 -17.095 1.00 77.94 81 PRO A N 1
ATOM 649 C CA . PRO A 1 81 ? 12.762 -9.804 -18.197 1.00 77.94 81 PRO A CA 1
ATOM 650 C C . PRO A 1 81 ? 12.772 -9.040 -19.528 1.00 77.94 81 PRO A C 1
ATOM 652 O O . PRO A 1 81 ? 11.892 -8.215 -19.779 1.00 77.94 81 PRO A O 1
ATOM 655 N N . ASN A 1 82 ? 13.735 -9.355 -20.398 1.00 82.31 82 ASN A N 1
ATOM 656 C CA . ASN A 1 82 ? 13.832 -8.823 -21.766 1.00 82.31 82 ASN A CA 1
ATOM 657 C C . ASN A 1 82 ? 13.880 -7.282 -21.830 1.00 82.31 82 ASN A C 1
ATOM 659 O O . ASN A 1 82 ? 13.124 -6.676 -22.587 1.00 82.31 82 ASN A O 1
ATOM 663 N N . ASP A 1 83 ? 14.703 -6.653 -20.985 1.00 78.69 83 ASP A N 1
ATOM 664 C CA . ASP A 1 83 ? 14.879 -5.190 -20.896 1.00 78.69 83 ASP A CA 1
ATOM 665 C C . ASP A 1 83 ? 13.611 -4.390 -20.547 1.00 78.69 83 ASP A C 1
ATOM 667 O O . ASP A 1 83 ? 13.586 -3.158 -20.610 1.00 78.69 83 ASP A O 1
ATOM 671 N N . ASN A 1 84 ? 12.550 -5.075 -20.115 1.00 79.25 84 ASN A N 1
ATOM 672 C CA . ASN A 1 84 ? 11.335 -4.452 -19.628 1.00 79.25 84 ASN A CA 1
ATOM 673 C C . ASN A 1 84 ? 11.234 -4.602 -18.107 1.00 79.25 84 ASN A C 1
ATOM 675 O O . ASN A 1 84 ? 10.752 -5.615 -17.603 1.00 79.25 84 ASN A O 1
ATOM 679 N N . LEU A 1 85 ? 11.641 -3.563 -17.370 1.00 83.94 85 LEU A N 1
ATOM 680 C CA . LEU A 1 85 ? 11.602 -3.545 -15.904 1.00 83.94 85 LEU A CA 1
ATOM 681 C C . LEU A 1 85 ? 10.179 -3.806 -15.380 1.00 83.94 85 LEU A C 1
ATOM 683 O O . LEU A 1 85 ? 9.329 -2.940 -15.485 1.00 83.94 85 LEU A O 1
ATOM 687 N N . GLN A 1 86 ? 9.876 -4.946 -14.784 1.00 87.75 86 GLN A N 1
ATOM 688 C CA . GLN A 1 86 ? 8.588 -5.221 -14.150 1.00 87.75 86 GLN A CA 1
ATOM 689 C C . GLN A 1 86 ? 8.687 -5.009 -12.643 1.00 87.75 86 GLN A C 1
ATOM 691 O O . GLN A 1 86 ? 9.676 -5.389 -12.021 1.00 87.75 86 GLN A O 1
ATOM 696 N N . GLY A 1 87 ? 7.648 -4.423 -12.053 1.00 90.00 87 GLY A N 1
ATOM 697 C CA . GLY A 1 87 ? 7.532 -4.228 -10.612 1.00 90.00 87 GLY A CA 1
ATOM 698 C C . GLY A 1 87 ? 6.306 -4.952 -10.078 1.00 90.00 87 GLY A C 1
ATOM 699 O O . GLY A 1 87 ? 5.227 -4.881 -10.665 1.00 90.00 87 GLY A O 1
ATOM 700 N N . THR A 1 88 ? 6.460 -5.635 -8.954 1.00 92.81 88 THR A N 1
ATOM 701 C CA . THR A 1 88 ? 5.384 -6.335 -8.254 1.00 92.81 88 THR A CA 1
ATOM 702 C C . THR A 1 88 ? 5.430 -5.972 -6.777 1.00 92.81 88 THR A C 1
ATOM 704 O O . THR A 1 88 ? 6.501 -5.793 -6.206 1.00 92.81 88 THR A O 1
ATOM 707 N N . VAL A 1 89 ? 4.265 -5.871 -6.143 1.00 94.06 89 VAL A N 1
ATOM 708 C CA . VAL A 1 89 ? 4.133 -5.730 -4.691 1.00 94.06 89 VAL A CA 1
ATOM 709 C C . VAL A 1 89 ? 3.514 -6.983 -4.116 1.00 94.06 89 VAL A C 1
ATOM 711 O O . VAL A 1 89 ? 2.456 -7.430 -4.560 1.00 94.06 89 VAL A O 1
ATOM 714 N N . HIS A 1 90 ? 4.164 -7.541 -3.107 1.00 94.12 90 HIS A N 1
ATOM 715 C CA . HIS A 1 90 ? 3.647 -8.654 -2.329 1.00 94.12 90 HIS A CA 1
ATOM 716 C C . HIS A 1 90 ? 3.083 -8.086 -1.046 1.00 94.12 90 HIS A C 1
ATOM 718 O O . HIS A 1 90 ? 3.837 -7.602 -0.211 1.00 94.12 90 HIS A O 1
ATOM 724 N N . CYS A 1 91 ? 1.768 -8.125 -0.876 1.00 92.56 91 CYS A N 1
ATOM 725 C CA . CYS A 1 91 ? 1.168 -7.779 0.403 1.00 92.56 91 CYS A CA 1
ATOM 726 C C . CYS A 1 91 ? 1.307 -8.960 1.372 1.00 92.56 91 CYS A C 1
ATOM 728 O O . CYS A 1 91 ? 1.130 -10.112 0.974 1.00 92.56 91 CYS A O 1
ATOM 730 N N . LYS A 1 92 ? 1.523 -8.685 2.664 1.00 91.12 92 LYS A N 1
ATOM 731 C CA . LYS A 1 92 ? 1.582 -9.690 3.741 1.00 91.12 92 LYS A CA 1
ATOM 732 C C . LYS A 1 92 ? 0.365 -10.619 3.790 1.00 91.12 92 LYS A C 1
ATOM 734 O O . LYS A 1 92 ? 0.469 -11.749 4.249 1.00 91.12 92 LYS A O 1
ATOM 739 N N . CYS A 1 93 ? -0.786 -10.178 3.281 1.00 90.62 93 CYS A N 1
ATOM 740 C CA . CYS A 1 93 ? -1.970 -11.030 3.159 1.00 90.62 93 CYS A CA 1
ATOM 741 C C . CYS A 1 93 ? -1.834 -12.157 2.108 1.00 90.62 93 CYS A C 1
ATOM 743 O O . CYS A 1 93 ? -2.789 -12.898 1.900 1.00 90.62 93 CYS A O 1
ATOM 745 N N . GLY A 1 94 ? -0.694 -12.257 1.414 1.00 90.56 94 GLY A N 1
ATOM 746 C CA . GLY A 1 94 ? -0.407 -13.249 0.375 1.00 90.56 94 GLY A CA 1
ATOM 747 C C . GLY A 1 94 ? -0.775 -12.803 -1.043 1.00 90.56 94 GLY A C 1
ATOM 748 O O . GLY A 1 94 ? -0.506 -13.520 -2.002 1.00 90.56 94 GLY A O 1
ATOM 749 N N . THR A 1 95 ? -1.374 -11.619 -1.210 1.00 92.38 95 THR A N 1
ATOM 750 C CA . THR A 1 95 ? -1.756 -11.121 -2.541 1.00 92.38 95 THR A CA 1
ATOM 751 C C . THR A 1 95 ? -0.547 -10.534 -3.269 1.00 92.38 95 THR A C 1
ATOM 753 O O . THR A 1 95 ? 0.122 -9.636 -2.753 1.00 92.38 95 THR A O 1
ATOM 756 N N . ARG A 1 96 ? -0.315 -11.004 -4.498 1.00 93.44 96 ARG A N 1
ATOM 757 C CA . ARG A 1 96 ? 0.698 -10.491 -5.426 1.00 93.44 96 ARG A CA 1
ATOM 758 C C . ARG A 1 96 ? 0.059 -9.517 -6.415 1.00 93.44 96 ARG A C 1
ATOM 760 O O . ARG A 1 96 ? -0.931 -9.857 -7.058 1.00 93.44 96 ARG A O 1
ATOM 767 N N . ILE A 1 97 ? 0.594 -8.302 -6.513 1.00 93.12 97 ILE A N 1
ATOM 768 C CA . ILE A 1 97 ? -0.023 -7.196 -7.252 1.00 93.12 97 ILE A CA 1
ATOM 769 C C . ILE A 1 97 ? 0.997 -6.609 -8.217 1.00 93.12 97 ILE A C 1
ATOM 771 O O . ILE A 1 97 ? 1.991 -6.022 -7.798 1.00 93.12 97 ILE A O 1
ATOM 775 N N . ASN A 1 98 ? 0.728 -6.733 -9.513 1.00 92.06 98 ASN A N 1
ATOM 776 C CA . ASN A 1 98 ? 1.583 -6.151 -10.540 1.00 92.06 98 ASN A CA 1
ATOM 777 C C . ASN A 1 98 ? 1.426 -4.625 -10.554 1.00 92.06 98 ASN A C 1
ATOM 779 O O . ASN A 1 98 ? 0.304 -4.098 -10.574 1.00 92.06 98 ASN A O 1
ATOM 783 N N . LEU A 1 99 ? 2.557 -3.922 -10.559 1.00 90.62 99 LEU A N 1
ATOM 784 C CA . LEU A 1 99 ? 2.604 -2.474 -10.684 1.00 90.62 99 LEU A CA 1
ATOM 785 C C . LEU A 1 99 ? 2.426 -2.094 -12.151 1.00 90.62 99 LEU A C 1
ATOM 787 O O . LEU A 1 99 ? 3.177 -2.534 -13.021 1.00 90.62 99 LEU A O 1
ATOM 791 N N . GLY A 1 100 ? 1.419 -1.265 -12.423 1.00 84.44 100 GLY A N 1
ATOM 792 C CA . GLY A 1 100 ? 1.265 -0.659 -13.742 1.00 84.44 100 GLY A CA 1
ATOM 793 C C . GLY A 1 100 ? 2.414 0.310 -14.011 1.00 84.44 100 GLY A C 1
ATOM 794 O O . GLY A 1 100 ? 2.961 0.891 -13.075 1.00 84.44 100 GLY A O 1
ATOM 795 N N . LYS A 1 101 ? 2.766 0.512 -15.278 1.00 83.25 101 LYS A N 1
ATOM 796 C CA . LYS A 1 101 ? 3.693 1.569 -15.687 1.00 83.25 101 LYS A CA 1
ATOM 797 C C . LYS A 1 101 ? 2.934 2.750 -16.263 1.00 83.25 101 LYS A C 1
ATOM 799 O O . LYS A 1 101 ? 1.977 2.573 -17.010 1.00 83.25 101 LYS A O 1
ATOM 804 N N . ASN A 1 102 ? 3.397 3.940 -15.928 1.00 77.00 102 ASN A N 1
ATOM 805 C CA . ASN A 1 102 ? 3.111 5.165 -16.650 1.00 77.00 102 ASN A CA 1
ATOM 806 C C . ASN A 1 102 ? 4.445 5.869 -16.833 1.00 77.00 102 ASN A C 1
ATOM 808 O O . ASN A 1 102 ? 4.921 6.527 -15.903 1.00 77.00 102 ASN A O 1
ATOM 812 N N . ASP A 1 103 ? 5.081 5.598 -17.971 1.00 72.88 103 ASP A N 1
ATOM 813 C CA . ASP A 1 103 ? 6.497 5.876 -18.179 1.00 72.88 103 ASP A CA 1
ATOM 814 C C . ASP A 1 103 ? 6.872 7.311 -17.768 1.00 72.88 103 ASP A C 1
ATOM 816 O O . ASP A 1 103 ? 6.164 8.260 -18.116 1.00 72.88 103 ASP A O 1
ATOM 820 N N . PRO A 1 104 ? 7.964 7.489 -16.997 1.00 68.56 104 PRO A N 1
ATOM 821 C CA . PRO A 1 104 ? 8.943 6.480 -16.570 1.00 68.56 104 PRO A CA 1
ATOM 822 C C . PRO A 1 104 ? 8.666 5.860 -15.178 1.00 68.56 104 PRO A C 1
ATOM 824 O O . PRO A 1 104 ? 9.603 5.401 -14.540 1.00 68.56 104 PRO A O 1
ATOM 827 N N . LYS A 1 105 ? 7.434 5.894 -14.639 1.00 81.56 105 LYS A N 1
ATOM 828 C CA . LYS A 1 105 ? 7.153 5.560 -13.223 1.00 81.56 105 LYS A CA 1
ATOM 829 C C . LYS A 1 105 ? 6.196 4.381 -13.044 1.00 81.56 105 LYS A C 1
ATOM 831 O O . LYS A 1 105 ? 5.241 4.203 -13.799 1.00 81.56 105 LYS A O 1
ATOM 836 N N . PHE A 1 106 ? 6.389 3.624 -11.964 1.00 86.12 106 PHE A N 1
ATOM 837 C CA . PHE A 1 106 ? 5.413 2.635 -11.504 1.00 86.12 106 PHE A CA 1
ATOM 838 C C . PHE A 1 106 ? 4.214 3.292 -10.808 1.00 86.12 106 PHE A C 1
ATOM 840 O O . PHE A 1 106 ? 4.357 4.261 -10.063 1.00 86.12 106 PHE A O 1
ATOM 847 N N . GLN A 1 107 ? 3.026 2.731 -11.017 1.00 87.88 107 GLN A N 1
ATOM 848 C CA . GLN A 1 107 ? 1.772 3.149 -10.401 1.00 87.88 107 GLN A CA 1
ATOM 849 C C . GLN A 1 107 ? 1.303 2.143 -9.345 1.00 87.88 107 GLN A C 1
ATOM 851 O O . GLN A 1 107 ? 1.272 0.935 -9.578 1.00 87.88 107 GLN A O 1
ATOM 856 N N . LEU A 1 108 ? 0.819 2.663 -8.216 1.00 89.62 108 LEU A N 1
ATOM 857 C CA . LEU A 1 108 ? 0.285 1.883 -7.091 1.00 89.62 108 LEU A CA 1
ATOM 858 C C . LEU A 1 108 ? -1.247 1.763 -7.099 1.00 89.62 108 LEU A C 1
ATOM 860 O O . LEU A 1 108 ? -1.841 1.308 -6.128 1.00 89.62 108 LEU A O 1
ATOM 864 N N . SER A 1 109 ? -1.917 2.147 -8.188 1.00 88.62 109 SER A N 1
ATOM 865 C CA . SER A 1 109 ? -3.385 2.152 -8.276 1.00 88.62 109 SER A CA 1
ATOM 866 C C . SER A 1 109 ? -4.004 0.786 -7.948 1.00 88.62 109 SER A C 1
ATOM 868 O O . SER A 1 109 ? -4.956 0.714 -7.172 1.00 88.62 109 SER A O 1
ATOM 870 N N . ASN A 1 110 ? -3.435 -0.303 -8.468 1.00 87.56 110 ASN A N 1
ATOM 871 C CA . ASN A 1 110 ? -3.882 -1.668 -8.171 1.00 87.56 110 ASN A CA 1
ATOM 872 C C . ASN A 1 110 ? -3.609 -2.076 -6.721 1.00 87.56 110 ASN A C 1
ATOM 874 O O . ASN A 1 110 ? -4.435 -2.746 -6.101 1.00 87.56 110 ASN A O 1
ATOM 878 N N . PHE A 1 111 ? -2.480 -1.635 -6.165 1.00 89.94 111 PHE A N 1
ATOM 879 C CA . PHE A 1 111 ? -2.156 -1.857 -4.762 1.00 89.94 111 PHE A CA 1
ATOM 880 C C . PHE A 1 111 ? -3.176 -1.166 -3.856 1.00 89.94 111 PHE A C 1
ATOM 882 O O . PHE A 1 111 ? -3.775 -1.8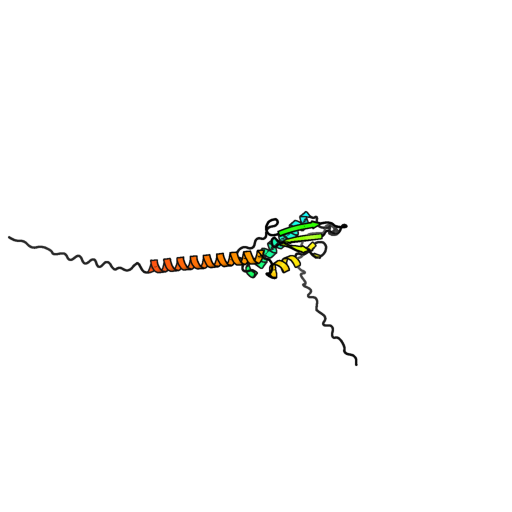06 -2.999 1.00 89.94 111 PHE A O 1
ATOM 889 N N . TYR A 1 112 ? -3.495 0.100 -4.119 1.00 89.50 112 TYR A N 1
ATOM 890 C CA . TYR A 1 112 ? -4.494 0.829 -3.342 1.00 89.50 112 TYR A CA 1
ATOM 891 C C . TYR A 1 112 ? -5.908 0.280 -3.501 1.00 89.50 112 TYR A C 1
ATOM 893 O O . TYR A 1 112 ? -6.649 0.265 -2.521 1.00 89.50 112 TYR A O 1
ATOM 901 N N . LYS A 1 113 ? -6.289 -0.207 -4.689 1.00 88.81 113 LYS A N 1
ATOM 902 C CA . LYS A 1 113 ? -7.557 -0.933 -4.868 1.00 88.81 113 LYS A CA 1
ATOM 903 C C . LYS A 1 113 ? -7.617 -2.145 -3.945 1.00 88.81 113 LYS A C 1
ATOM 905 O O . LYS A 1 113 ? -8.571 -2.277 -3.189 1.00 88.81 113 LYS A O 1
ATOM 910 N N . HIS A 1 114 ? -6.554 -2.951 -3.904 1.00 90.81 114 HIS A N 1
ATOM 911 C CA . HIS A 1 114 ? -6.466 -4.083 -2.983 1.00 90.81 114 HIS A CA 1
ATOM 912 C C . HIS A 1 114 ? -6.637 -3.669 -1.506 1.00 90.81 114 HIS A C 1
ATOM 914 O O . HIS A 1 114 ? -7.336 -4.358 -0.759 1.00 90.81 114 HIS A O 1
ATOM 920 N N . LEU A 1 115 ? -6.064 -2.534 -1.086 1.00 88.00 115 LEU A N 1
ATOM 921 C CA . LEU A 1 115 ? -6.217 -2.030 0.287 1.00 88.00 115 LEU A CA 1
ATOM 922 C C . LEU A 1 115 ? -7.632 -1.520 0.583 1.00 88.00 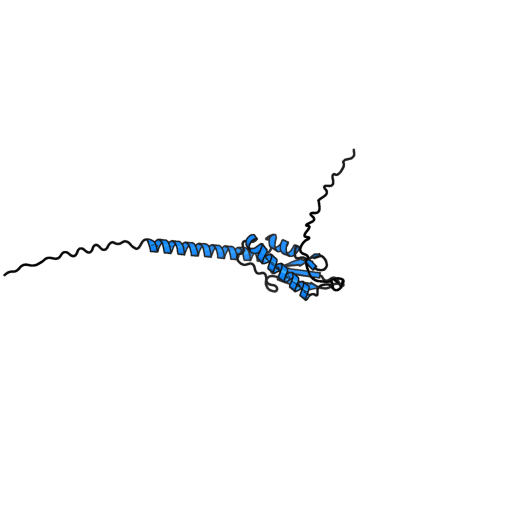115 LEU A C 1
ATOM 924 O O . LEU A 1 115 ? -8.166 -1.770 1.666 1.00 88.00 115 LEU A O 1
ATOM 928 N N . LYS A 1 116 ? -8.240 -0.807 -0.372 1.00 83.00 116 LYS A N 1
ATOM 929 C CA . LYS A 1 116 ? -9.564 -0.183 -0.225 1.00 83.00 116 LYS A CA 1
ATOM 930 C C . LYS A 1 116 ? -10.711 -1.180 -0.328 1.00 83.00 116 LYS A C 1
ATOM 932 O O . LYS A 1 116 ? -11.670 -1.055 0.427 1.00 83.00 116 LYS A O 1
ATOM 937 N N . ASP A 1 117 ? -10.586 -2.201 -1.172 1.00 76.56 117 ASP A N 1
ATOM 938 C CA . ASP A 1 117 ? -11.645 -3.183 -1.444 1.00 76.56 117 ASP A CA 1
ATOM 939 C C . ASP A 1 117 ? -11.926 -4.134 -0.264 1.00 76.56 117 ASP A C 1
ATOM 941 O O . ASP A 1 117 ? -12.715 -5.069 -0.387 1.00 76.56 117 ASP A O 1
ATOM 945 N N . SER A 1 118 ? -11.330 -3.902 0.913 1.00 63.22 118 SER A N 1
ATOM 946 C CA . SER A 1 118 ? -11.601 -4.573 2.198 1.00 63.22 118 SER A CA 1
ATOM 947 C C . SER A 1 118 ? -11.317 -6.080 2.268 1.00 63.22 118 SER A C 1
ATOM 949 O O . SER A 1 118 ? -11.361 -6.646 3.354 1.00 63.22 118 SER A O 1
ATOM 951 N N . LYS A 1 119 ? -10.937 -6.730 1.162 1.00 77.19 119 LYS A N 1
ATOM 952 C CA . LYS A 1 119 ? -10.507 -8.143 1.136 1.00 77.19 119 LYS A CA 1
ATOM 953 C C . LYS A 1 119 ? -9.069 -8.357 1.619 1.00 77.19 119 LYS A C 1
ATOM 955 O O . LYS A 1 119 ? -8.662 -9.495 1.835 1.00 77.19 119 LYS A O 1
ATOM 960 N N . CYS A 1 120 ? -8.290 -7.290 1.796 1.00 88.62 120 CYS A N 1
ATOM 961 C CA . CYS A 1 120 ? -6.957 -7.386 2.378 1.00 88.62 120 CYS A CA 1
ATOM 962 C C . CYS A 1 120 ? -7.058 -7.791 3.859 1.00 88.62 120 CYS A C 1
ATOM 964 O O . CYS A 1 120 ? -7.453 -6.984 4.704 1.00 88.62 120 CYS A O 1
ATOM 966 N N . LEU A 1 121 ? -6.668 -9.031 4.181 1.00 88.06 121 LEU A N 1
ATOM 967 C CA . LEU A 1 121 ? -6.694 -9.552 5.555 1.00 88.06 121 LEU A CA 1
ATOM 968 C C . LEU A 1 121 ? -5.885 -8.680 6.527 1.00 88.06 121 LEU A C 1
ATOM 970 O O . LEU A 1 121 ? -6.317 -8.486 7.659 1.00 88.06 121 LEU A O 1
ATOM 974 N N . ASN A 1 122 ? -4.781 -8.076 6.070 1.00 85.75 122 ASN A N 1
ATOM 975 C CA . ASN A 1 122 ? -3.957 -7.199 6.908 1.00 85.75 122 ASN A CA 1
ATOM 976 C C . ASN A 1 122 ? -4.733 -5.936 7.340 1.00 85.75 122 ASN A C 1
ATOM 978 O O . ASN A 1 122 ? -4.774 -5.595 8.520 1.00 85.75 122 ASN A O 1
ATOM 982 N N . ILE A 1 123 ? -5.444 -5.284 6.408 1.00 85.94 123 ILE A N 1
ATOM 983 C CA . ILE A 1 123 ? -6.313 -4.135 6.727 1.00 85.94 123 ILE A CA 1
ATOM 984 C C . ILE A 1 123 ? -7.467 -4.553 7.646 1.00 85.94 123 ILE A C 1
ATOM 986 O O . ILE A 1 123 ? -7.815 -3.816 8.570 1.00 85.94 123 ILE A O 1
ATOM 990 N N . LEU A 1 124 ? -8.063 -5.728 7.422 1.00 87.44 124 LEU A N 1
ATOM 991 C CA . LEU A 1 124 ? -9.143 -6.233 8.273 1.00 87.44 124 LEU A CA 1
ATOM 992 C C . LEU A 1 124 ? -8.676 -6.470 9.713 1.00 87.44 124 LEU A C 1
ATOM 994 O O . LEU A 1 124 ? -9.371 -6.079 10.652 1.00 87.44 124 LEU A O 1
ATOM 998 N N . GLU A 1 125 ? -7.509 -7.080 9.904 1.00 87.44 125 GLU A N 1
ATOM 999 C CA . GLU A 1 125 ? -6.919 -7.271 11.230 1.00 87.44 125 GLU A CA 1
ATOM 1000 C C . GLU A 1 125 ? -6.592 -5.945 11.910 1.00 87.44 125 GLU A C 1
ATOM 1002 O O . GLU A 1 125 ? -6.892 -5.772 13.094 1.00 87.44 125 GLU A O 1
ATOM 1007 N N . LEU A 1 126 ? -6.038 -4.988 11.165 1.00 86.25 126 LEU A N 1
ATOM 1008 C CA . LEU A 1 126 ? -5.697 -3.674 11.697 1.00 86.25 126 LEU A CA 1
ATOM 1009 C C . LEU A 1 126 ? -6.950 -2.921 12.168 1.00 86.25 126 LEU A C 1
ATOM 1011 O O . LEU A 1 126 ? -6.977 -2.394 13.280 1.00 86.25 126 LEU A O 1
ATOM 1015 N N . LYS A 1 127 ? -8.040 -2.972 11.390 1.00 86.25 127 LYS A N 1
ATOM 1016 C CA . LYS A 1 127 ? -9.342 -2.410 11.785 1.00 86.25 127 LYS A CA 1
ATOM 1017 C C . LYS A 1 127 ? -9.922 -3.095 13.023 1.00 86.25 127 LYS A C 1
ATOM 1019 O O . LYS A 1 127 ? -10.446 -2.413 13.904 1.00 86.25 127 LYS A O 1
ATOM 1024 N N . LYS A 1 128 ? -9.818 -4.427 13.128 1.00 88.00 128 LYS A N 1
ATOM 1025 C CA . LYS A 1 128 ? -10.264 -5.179 14.318 1.00 88.00 128 LYS A CA 1
ATOM 1026 C C . LYS A 1 128 ? -9.491 -4.756 15.569 1.00 88.00 128 LYS A C 1
ATOM 1028 O O . LYS A 1 128 ? -10.111 -4.471 16.592 1.00 88.00 128 LYS A O 1
ATOM 1033 N N . LYS A 1 129 ? -8.160 -4.661 15.473 1.00 86.62 129 LYS A N 1
ATOM 1034 C CA . LYS A 1 129 ? -7.294 -4.194 16.566 1.00 86.62 129 LYS A CA 1
ATOM 1035 C C . LYS A 1 129 ? -7.622 -2.756 16.966 1.00 86.62 129 LYS A C 1
ATOM 1037 O O . LYS A 1 129 ? -7.759 -2.488 18.157 1.00 86.62 129 LYS A O 1
ATOM 1042 N N . ASN A 1 130 ? -7.825 -1.857 15.997 1.00 87.38 130 ASN A N 1
ATOM 1043 C CA . ASN A 1 130 ? -8.175 -0.470 16.303 1.00 87.38 130 ASN A CA 1
ATOM 1044 C C . ASN A 1 130 ? -9.533 -0.372 17.011 1.00 87.38 130 ASN A C 1
ATOM 1046 O O . ASN A 1 130 ? -9.646 0.297 18.033 1.00 87.38 130 ASN A O 1
ATOM 1050 N N . LYS A 1 131 ? -10.547 -1.113 16.545 1.00 87.31 131 LYS A N 1
ATOM 1051 C CA . LYS A 1 131 ? -11.861 -1.159 17.203 1.00 87.31 131 LYS A CA 1
ATOM 1052 C C . LYS A 1 131 ? -11.760 -1.631 18.657 1.00 87.31 131 LYS A C 1
ATOM 1054 O O . LYS A 1 131 ? -12.347 -1.000 19.531 1.00 87.31 131 LYS A O 1
ATOM 1059 N N . ALA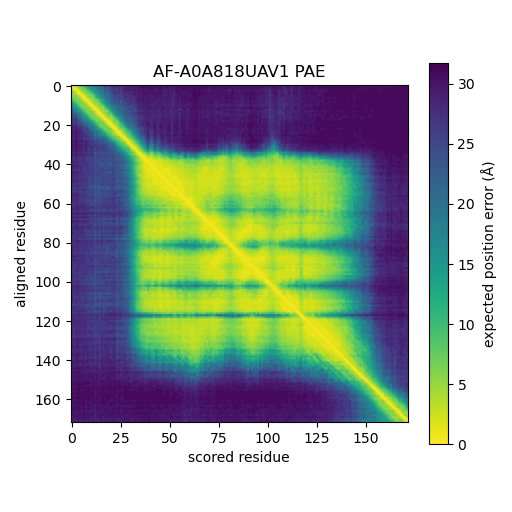 A 1 132 ? -11.001 -2.695 18.921 1.00 86.62 132 ALA A N 1
ATOM 1060 C CA . ALA A 1 132 ? -10.778 -3.185 20.281 1.00 86.62 132 ALA A CA 1
ATOM 1061 C C . ALA A 1 132 ? -10.074 -2.135 21.161 1.00 86.62 132 ALA A C 1
ATOM 1063 O O . ALA A 1 132 ? -10.473 -1.908 22.303 1.00 86.62 132 ALA A O 1
ATOM 1064 N N . ARG A 1 133 ? -9.074 -1.431 20.612 1.00 85.38 133 ARG A N 1
ATOM 1065 C CA . ARG A 1 133 ? -8.364 -0.346 21.307 1.00 85.38 133 ARG A CA 1
ATOM 1066 C C . ARG A 1 133 ? -9.286 0.826 21.650 1.00 85.38 133 ARG A C 1
ATOM 1068 O O . ARG A 1 133 ? -9.239 1.332 22.769 1.00 85.38 133 ARG A O 1
ATOM 1075 N N . LEU A 1 134 ? -10.139 1.239 20.714 1.00 85.19 134 LEU A N 1
ATOM 1076 C CA . LEU A 1 134 ? -11.109 2.315 20.926 1.00 85.19 134 LEU A CA 1
ATOM 1077 C C . LEU A 1 134 ? -12.161 1.939 21.978 1.00 85.19 134 LEU A C 1
ATOM 1079 O O . LEU A 1 134 ? -12.479 2.762 22.833 1.00 85.19 134 LEU A O 1
ATOM 1083 N N . GLN A 1 135 ? -12.640 0.692 21.976 1.00 85.12 135 GLN A N 1
ATOM 1084 C CA . GLN A 1 135 ? -13.555 0.190 23.008 1.00 85.12 135 GLN A CA 1
ATOM 1085 C C . GLN A 1 135 ? -12.912 0.212 24.401 1.00 85.12 135 GLN A C 1
ATOM 1087 O O . GLN A 1 135 ? -13.521 0.703 25.348 1.00 85.12 135 GLN A O 1
ATOM 1092 N N . LEU A 1 136 ? -11.659 -0.239 24.528 1.00 83.94 136 LEU A N 1
ATOM 1093 C CA . LEU A 1 136 ? -10.919 -0.171 25.793 1.00 83.94 136 LEU A CA 1
ATOM 1094 C C . LEU A 1 136 ? -10.742 1.274 26.286 1.00 83.94 136 LEU A C 1
ATOM 1096 O O . LEU A 1 136 ? -10.936 1.540 27.472 1.00 83.94 136 LEU A O 1
ATOM 1100 N N . ARG A 1 137 ? -10.440 2.225 25.389 1.00 78.25 137 ARG A N 1
ATOM 1101 C CA . ARG A 1 137 ? -10.367 3.655 25.743 1.00 78.25 137 ARG A CA 1
ATOM 1102 C C . ARG A 1 137 ? -11.709 4.194 26.247 1.00 78.25 137 ARG A C 1
ATOM 1104 O O . ARG A 1 137 ? -11.728 4.902 27.249 1.00 78.25 137 ARG A O 1
ATOM 1111 N N . GLN A 1 138 ? -12.820 3.844 25.596 1.00 78.50 138 GLN A N 1
ATOM 1112 C CA . GLN A 1 138 ? -14.159 4.261 26.033 1.00 78.50 138 GLN A CA 1
ATOM 1113 C C . GLN A 1 138 ? -14.513 3.717 27.424 1.00 78.50 138 GLN A C 1
ATOM 1115 O O . GLN A 1 138 ? -15.035 4.461 28.256 1.00 78.50 138 GLN A O 1
ATOM 1120 N N . ILE A 1 139 ? -14.187 2.451 27.704 1.00 78.56 139 ILE A N 1
ATOM 1121 C CA . ILE A 1 139 ? -14.398 1.842 29.027 1.00 78.56 139 ILE A CA 1
ATOM 1122 C C . ILE A 1 139 ? -13.553 2.560 30.087 1.00 78.56 139 ILE A C 1
ATOM 1124 O O . ILE A 1 139 ? -14.070 2.931 31.138 1.00 78.56 139 ILE A O 1
ATOM 1128 N N . SER A 1 140 ? -12.273 2.819 29.797 1.00 74.69 140 SER A N 1
ATOM 1129 C CA . SER A 1 140 ? -11.381 3.533 30.718 1.00 74.69 140 SER A CA 1
ATOM 1130 C C . SER A 1 140 ? -11.904 4.929 31.065 1.00 74.69 140 SER A C 1
ATOM 1132 O O . SER A 1 140 ? -11.909 5.297 32.235 1.00 74.69 140 SER A O 1
ATOM 1134 N N . LEU A 1 141 ? -12.373 5.693 30.071 1.00 70.81 141 LEU A N 1
ATOM 1135 C CA . LEU A 1 141 ? -12.935 7.032 30.284 1.00 70.81 141 LEU A CA 1
ATOM 1136 C C . LEU A 1 141 ? -14.223 6.990 31.113 1.00 70.81 141 LEU A C 1
ATOM 1138 O O . LEU A 1 141 ? -14.409 7.816 32.005 1.00 70.81 141 LEU A O 1
ATOM 1142 N N . SER A 1 142 ? -15.086 6.006 30.855 1.00 69.19 142 SER A N 1
ATOM 1143 C CA . SER A 1 142 ? -16.334 5.819 31.607 1.00 69.19 142 SER A CA 1
ATOM 1144 C C . SER A 1 142 ? -16.051 5.511 33.080 1.00 69.19 142 SER A C 1
ATOM 1146 O O . SER A 1 142 ? -16.655 6.107 33.973 1.00 69.19 142 SER A O 1
ATOM 1148 N N . ASN A 1 143 ? -15.065 4.653 33.354 1.00 66.69 143 ASN A N 1
ATOM 1149 C CA . ASN A 1 143 ? -14.656 4.326 34.720 1.00 66.69 143 ASN A CA 1
ATOM 1150 C C . ASN A 1 143 ? -14.049 5.537 35.448 1.00 66.69 143 ASN A C 1
ATOM 1152 O O . ASN A 1 143 ? -14.360 5.758 36.617 1.00 66.69 143 ASN A O 1
ATOM 1156 N N . SER A 1 144 ? -13.250 6.363 34.763 1.00 65.81 144 SER A N 1
ATOM 1157 C CA . SER A 1 144 ? -12.725 7.615 35.328 1.00 65.81 144 SER A CA 1
ATOM 1158 C C . SER A 1 144 ? -13.830 8.622 35.670 1.00 65.81 144 SER A C 1
ATOM 1160 O O . SER A 1 144 ? -13.774 9.246 36.729 1.00 65.81 144 SER A O 1
ATOM 1162 N N . LEU A 1 145 ? -14.858 8.756 34.823 1.00 61.06 145 LEU A N 1
ATOM 1163 C CA . LEU A 1 145 ? -15.989 9.659 35.074 1.00 61.06 145 LEU A CA 1
ATOM 1164 C C . LEU A 1 145 ? -16.845 9.195 36.264 1.00 61.06 145 LEU A C 1
ATOM 1166 O O . LEU A 1 145 ? -17.263 10.001 37.096 1.00 61.06 145 LEU A O 1
ATOM 1170 N N . THR A 1 146 ? -17.069 7.885 36.374 1.00 60.41 146 THR A N 1
ATOM 1171 C CA . THR A 1 146 ? -17.851 7.293 37.472 1.00 60.41 146 THR A CA 1
ATOM 1172 C C . THR A 1 146 ? -17.127 7.458 38.815 1.00 60.41 146 THR A C 1
ATOM 1174 O O . THR A 1 146 ? -17.752 7.778 39.824 1.00 60.41 146 THR A O 1
ATOM 1177 N N . LEU A 1 147 ? -15.793 7.328 38.828 1.00 54.88 147 LEU A N 1
ATOM 1178 C CA . LEU A 1 147 ? -14.976 7.531 40.029 1.00 54.88 147 LEU A CA 1
ATOM 1179 C C . LEU A 1 147 ? -14.961 9.001 40.485 1.00 54.88 147 LEU A C 1
ATOM 1181 O O . LEU A 1 147 ? -15.083 9.272 41.678 1.00 54.88 147 LEU A O 1
ATOM 1185 N N . ALA A 1 148 ? -14.876 9.950 39.546 1.00 54.66 148 ALA A N 1
ATOM 1186 C CA . ALA A 1 148 ? -14.949 11.382 39.846 1.00 54.66 148 ALA A CA 1
ATOM 1187 C C . ALA A 1 148 ? -16.329 11.797 40.387 1.00 54.66 148 ALA A C 1
ATOM 1189 O O . ALA A 1 148 ? -16.421 12.618 41.298 1.00 54.66 148 ALA A O 1
ATOM 1190 N N . THR A 1 149 ? -17.401 11.184 39.876 1.00 52.72 149 THR A N 1
ATOM 1191 C CA . THR A 1 149 ? -18.770 11.454 40.342 1.00 52.72 149 THR A CA 1
ATOM 1192 C C . THR A 1 149 ? -18.984 10.927 41.764 1.00 52.72 149 THR A C 1
ATOM 1194 O O . THR A 1 149 ? -19.548 11.634 42.590 1.00 52.72 149 THR A O 1
ATOM 1197 N N . ASN A 1 150 ? -18.448 9.748 42.103 1.00 50.47 150 ASN A N 1
ATOM 1198 C CA . ASN A 1 150 ? -18.549 9.187 43.457 1.00 50.47 150 ASN A CA 1
ATOM 1199 C C . ASN A 1 150 ? -17.658 9.903 44.490 1.00 50.47 150 ASN A C 1
ATOM 1201 O O . ASN A 1 150 ? -17.995 9.922 45.671 1.00 50.47 150 ASN A O 1
ATOM 1205 N N . ALA A 1 151 ? -16.550 10.522 44.068 1.00 50.59 151 ALA A N 1
ATOM 1206 C CA . ALA A 1 151 ? -15.722 11.357 44.943 1.00 50.59 151 ALA A CA 1
ATOM 1207 C C . ALA A 1 151 ? -16.373 12.720 45.266 1.00 50.59 151 ALA A C 1
ATOM 1209 O O . ALA A 1 151 ? -16.077 13.309 46.303 1.00 50.59 151 ALA A O 1
ATOM 1210 N N . SER A 1 152 ? -17.288 13.208 44.419 1.00 45.94 152 SER A N 1
ATOM 1211 C CA . SER A 1 152 ? -17.949 14.511 44.587 1.00 45.94 152 SER A CA 1
ATOM 1212 C C . SER A 1 152 ? -19.179 14.497 45.514 1.00 45.94 152 SER A C 1
ATOM 1214 O O . SER A 1 152 ? -19.724 15.564 45.781 1.00 45.94 152 SER A O 1
ATOM 1216 N N . VAL A 1 153 ? -19.622 13.336 46.021 1.00 50.62 153 VAL A N 1
ATOM 1217 C CA . VAL A 1 153 ? -20.791 13.219 46.934 1.00 50.62 153 VAL A CA 1
ATOM 1218 C C . VAL A 1 153 ? -20.371 13.002 48.400 1.00 50.62 153 VAL A C 1
ATOM 1220 O O . VAL A 1 153 ? -21.203 12.746 49.261 1.00 50.62 153 VAL A O 1
ATOM 1223 N N . SER A 1 154 ? -19.080 13.127 48.726 1.00 49.16 154 SER A N 1
ATOM 1224 C CA . SER A 1 154 ? -18.561 12.908 50.085 1.00 49.16 154 SER A CA 1
ATOM 1225 C C . SER A 1 154 ? -17.896 14.157 50.671 1.00 49.16 154 SER A C 1
ATOM 1227 O O . SER A 1 154 ? -16.751 14.114 51.118 1.00 49.16 154 SER A O 1
ATOM 1229 N N . SER A 1 155 ? -18.601 15.287 50.673 1.00 47.16 155 SER A N 1
ATOM 1230 C CA . SER A 1 155 ? -18.255 16.453 51.497 1.00 47.16 155 SER A CA 1
ATOM 1231 C C . SER A 1 155 ? -19.489 17.308 51.735 1.00 47.16 155 SER A C 1
ATOM 1233 O O . SER A 1 155 ? -19.714 18.258 51.010 1.00 47.16 155 SER A O 1
ATOM 1235 N N . ASP A 1 156 ? -20.292 16.919 52.723 1.00 48.81 156 ASP A N 1
ATOM 1236 C CA . ASP A 1 156 ? -21.078 17.838 53.557 1.00 48.81 156 ASP A CA 1
ATOM 1237 C C . ASP A 1 156 ? -21.674 17.043 54.729 1.00 48.81 156 ASP A C 1
ATOM 1239 O O . ASP A 1 156 ? -22.824 16.608 54.721 1.00 48.81 156 ASP A O 1
ATOM 1243 N N . VAL A 1 157 ? -20.853 16.813 55.757 1.00 46.69 157 VAL A N 1
ATOM 1244 C CA . VAL A 1 157 ? -21.361 16.532 57.105 1.00 46.69 157 VAL A CA 1
ATOM 1245 C C . VAL A 1 157 ? -21.099 17.798 57.920 1.00 46.69 157 VAL A C 1
ATOM 1247 O O . VAL A 1 157 ? -19.936 18.069 58.228 1.00 46.69 157 VAL A O 1
ATOM 1250 N N . PRO A 1 158 ? -22.117 18.603 58.272 1.00 45.16 158 PRO A N 1
ATOM 1251 C CA . PRO A 1 158 ? -21.903 19.719 59.175 1.00 45.16 158 PRO A CA 1
ATOM 1252 C C . PRO A 1 158 ? -21.635 19.167 60.579 1.00 45.16 158 PRO A C 1
ATOM 1254 O O . PRO A 1 158 ? -22.491 18.542 61.207 1.00 45.16 158 PRO A O 1
ATOM 1257 N N . VAL A 1 159 ? -20.417 19.391 61.071 1.00 45.97 159 VAL A N 1
ATOM 1258 C CA . VAL A 1 159 ? -20.042 19.170 62.470 1.00 45.97 159 VAL A CA 1
ATOM 1259 C C . VAL A 1 159 ? -20.842 20.147 63.333 1.00 45.97 159 VAL A C 1
ATOM 1261 O O . VAL A 1 159 ? -20.524 21.332 63.403 1.00 45.97 159 VAL A O 1
ATOM 1264 N N . ASN A 1 160 ? -21.888 19.657 63.998 1.00 41.53 160 ASN A N 1
ATOM 1265 C CA . ASN A 1 160 ? -22.575 20.405 65.045 1.00 41.53 160 ASN A CA 1
ATOM 1266 C C . ASN A 1 160 ? -21.820 20.218 66.373 1.00 41.53 160 ASN A C 1
ATOM 1268 O O . ASN A 1 160 ? -22.067 19.272 67.119 1.00 41.53 160 ASN A O 1
ATOM 1272 N N . LEU A 1 161 ? -20.855 21.099 66.647 1.00 47.56 161 LEU A N 1
ATOM 1273 C CA . LEU A 1 161 ? -20.197 21.221 67.9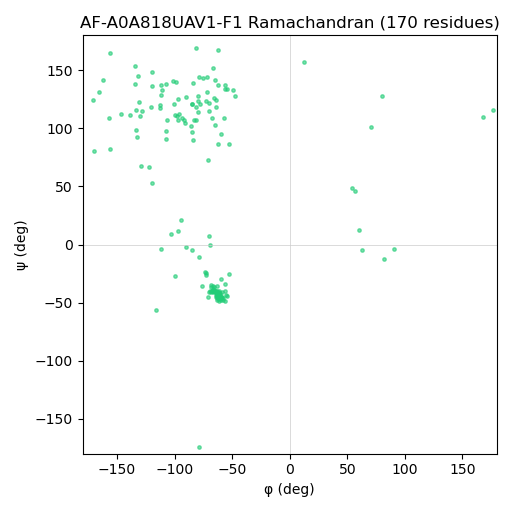50 1.00 47.56 161 LEU A CA 1
ATOM 1274 C C . LEU A 1 161 ? -21.051 22.123 68.848 1.00 47.56 161 LEU A C 1
ATOM 1276 O O . LEU A 1 161 ? -20.950 23.345 68.788 1.00 47.56 161 LEU A O 1
ATOM 1280 N N . THR A 1 162 ? -21.886 21.529 69.701 1.00 39.97 162 THR A N 1
ATOM 1281 C CA . THR A 1 162 ? -22.530 22.246 70.811 1.00 39.97 162 THR A CA 1
ATOM 1282 C C . THR A 1 162 ? -21.885 21.806 72.126 1.00 39.97 162 THR A C 1
ATOM 1284 O O . THR A 1 162 ? -22.286 20.821 72.739 1.00 39.97 162 THR A O 1
ATOM 1287 N N . SER A 1 163 ? -20.845 22.522 72.558 1.00 39.44 163 SER A N 1
ATOM 1288 C CA . SER A 1 163 ? -20.268 22.396 73.899 1.00 39.44 163 SER A CA 1
ATOM 1289 C C . SER A 1 163 ? -21.078 23.253 74.873 1.00 39.44 163 SER A C 1
ATOM 1291 O O . SER A 1 163 ? -20.991 24.480 74.840 1.00 39.44 163 SER A O 1
ATOM 1293 N N . THR A 1 164 ? -21.872 22.615 75.730 1.00 43.53 164 THR A N 1
ATOM 1294 C CA . THR A 1 164 ? -22.602 23.301 76.805 1.00 43.53 164 THR A CA 1
ATOM 1295 C C . THR A 1 164 ? -21.791 23.184 78.094 1.00 43.53 164 THR A C 1
ATOM 1297 O O . THR A 1 164 ? -21.619 22.086 78.618 1.00 43.53 164 THR A O 1
ATOM 1300 N N . SER A 1 165 ? -21.271 24.310 78.583 1.00 48.97 165 SER A N 1
ATOM 1301 C CA . SER A 1 165 ? -20.666 24.444 79.913 1.00 48.97 165 SER A CA 1
ATOM 1302 C C . SER A 1 165 ? -21.731 24.393 81.011 1.00 48.97 165 SER A C 1
ATOM 1304 O O . SER A 1 165 ? -22.777 25.023 80.857 1.00 48.97 165 SER A O 1
ATOM 1306 N N . PRO A 1 166 ? -21.425 23.799 82.173 1.00 50.38 166 PRO A N 1
ATOM 1307 C CA . PRO A 1 166 ? -21.991 24.262 83.431 1.00 50.38 166 PRO A CA 1
ATOM 1308 C C . PRO A 1 166 ? -20.913 24.873 84.340 1.00 50.38 166 PRO A C 1
ATOM 1310 O O . PRO A 1 166 ? -19.971 24.210 84.771 1.00 50.38 166 PRO A O 1
ATOM 1313 N N . SER A 1 167 ? -21.100 26.166 84.625 1.00 47.78 167 SER A N 1
ATOM 1314 C CA . SER A 1 167 ? -20.529 26.883 85.772 1.00 47.78 167 SER A CA 1
ATOM 1315 C C . SER A 1 167 ? -21.050 26.258 87.072 1.00 47.78 167 SER A C 1
ATOM 1317 O O . SER A 1 167 ? -22.230 25.921 87.155 1.00 47.78 167 SER A O 1
ATOM 1319 N N . GLY A 1 168 ? -20.170 26.084 88.062 1.00 46.34 168 GLY A N 1
ATOM 1320 C CA . GLY A 1 168 ? -20.449 25.356 89.308 1.00 46.34 168 GLY A CA 1
ATOM 1321 C C . GLY A 1 168 ? -21.253 26.125 90.356 1.00 46.34 168 GLY A C 1
ATOM 1322 O O . GLY A 1 168 ? -21.673 27.242 90.090 1.00 46.34 168 GLY A O 1
ATOM 1323 N N . THR A 1 169 ? -21.431 25.533 91.548 1.00 49.47 169 THR A N 1
ATOM 1324 C CA . THR A 1 169 ? -21.546 26.195 92.872 1.00 49.47 169 THR A CA 1
ATOM 1325 C C . THR A 1 169 ? -21.504 25.140 94.006 1.00 49.47 169 THR A C 1
ATOM 1327 O O . THR A 1 169 ? -22.269 24.185 93.983 1.00 49.47 169 THR A O 1
ATOM 1330 N N . ASN A 1 170 ? -20.552 25.341 94.925 1.00 44.59 170 ASN A N 1
ATOM 1331 C CA . ASN A 1 170 ? -20.414 25.063 96.373 1.00 44.59 170 ASN A CA 1
ATOM 1332 C C . ASN A 1 170 ? -21.342 24.155 97.229 1.00 44.59 170 ASN A C 1
ATOM 1334 O O . ASN A 1 170 ? -22.545 24.055 97.019 1.00 44.59 170 ASN A O 1
ATOM 1338 N N . GLU A 1 171 ? -20.698 23.717 98.335 1.00 40.44 171 GLU A N 1
ATOM 1339 C CA . GLU A 1 171 ? -21.179 23.275 99.670 1.00 40.44 171 GLU A CA 1
ATOM 1340 C C . GLU A 1 171 ? -21.718 21.831 99.777 1.00 40.44 171 GLU A C 1
ATOM 1342 O O . GLU A 1 171 ? -22.548 21.396 98.989 1.00 40.44 171 GLU A O 1
ATOM 1347 N N . LYS A 1 172 ? -21.242 20.994 100.712 1.00 43.53 172 LYS A N 1
ATOM 1348 C CA . LYS A 1 172 ? -21.052 21.220 102.156 1.00 43.53 172 LYS A CA 1
ATOM 1349 C C . LYS A 1 172 ? -20.041 20.239 102.766 1.00 43.53 172 LYS A C 1
ATOM 1351 O O . LYS A 1 172 ? -19.974 19.095 102.264 1.00 43.53 172 LYS A O 1
#

Organism: NCBI:txid392032

Mean predicted aligned error: 17.66 Å

Radius of gyration: 34.81 Å; Cα contacts (8 Å, |Δi|>4): 112; chains: 1; bounding box: 56×51×143 Å

Sequence (172 aa):
MFKSKKTKSIKNFTIDSAQILASQPPSSASGLSSSPLTLDEHKTYLLNFIRQWCNDNKEHLNLDELDWKEGIDFVFDFSNPNDNLQGTVHCKCGTRINLGKNDPKFQLSNFYKHLKDSKCLNILELKKKNKARLQLRQISLSNSLTLATNASVSSDVPVNLTSTSPSGTNEK